Protein AF-A0AAG5CRP3-F1 (afdb_monomer)

Radius of gyration: 21.75 Å; Cα contacts (8 Å, |Δi|>4): 44; chains: 1; bounding box: 60×61×28 Å

Organism: Anopheles atroparvus (NCBI:txid41427)

InterPro domains:
  IPR021859 XRN2-binding (XTBD) domain [PF11952] (15-93)
  IPR021859 XRN2-binding (XTBD) domain [PS51827] (10-94)

Nearest PDB structures (foldseek):
  5fir-assembly2_D  TM=8.826E-01  e=2.692E-04  Caenorhabditis elegans
  5fir-assembly5_J  TM=8.945E-01  e=4.845E-04  Caenorhabditis elegans

Mean predicted aligned error: 14.37 Å

Foldseek 3Di:
DDPDCPDPVLPVLDDPPQDPQLSVQLVVLCVQCVVPDDPVVSSVLSNVLSCCLVVVDDDPPVSVVVSCVSCVVVSVVSVVVVVVVPPPCPDDPVVVVVVVVVVVVVVVVVVVVVVVVVVVVD

Structure (mmCIF, N/CA/C/O backbone):
data_AF-A0AAG5CRP3-F1
#
_entry.id   AF-A0AAG5CRP3-F1
#
loop_
_atom_site.group_PDB
_atom_site.id
_atom_site.type_symbol
_atom_site.label_atom_id
_atom_site.label_alt_id
_atom_site.label_comp_id
_atom_site.label_asym_id
_atom_site.label_entity_id
_atom_site.label_seq_id
_atom_site.pdbx_PDB_ins_code
_atom_site.Cartn_x
_atom_site.Cartn_y
_atom_site.Cartn_z
_atom_site.occupancy
_atom_site.B_iso_or_equiv
_atom_site.auth_seq_id
_atom_site.auth_comp_id
_atom_site.auth_asym_id
_atom_site.auth_atom_id
_atom_site.pdbx_PDB_model_num
ATOM 1 N N . ARG A 1 1 ? -24.426 -11.854 6.342 1.00 31.62 1 ARG A N 1
ATOM 2 C CA . ARG A 1 1 ? -24.046 -13.107 5.647 1.00 31.62 1 ARG A CA 1
ATOM 3 C C . ARG A 1 1 ? -23.503 -12.723 4.271 1.00 31.62 1 ARG A C 1
ATOM 5 O O . ARG A 1 1 ? -24.274 -12.529 3.350 1.00 31.62 1 ARG A O 1
ATOM 12 N N . ASN A 1 2 ? -22.192 -12.493 4.225 1.00 38.72 2 ASN A N 1
ATOM 13 C CA . ASN A 1 2 ? -21.267 -12.664 3.101 1.00 38.72 2 ASN A CA 1
ATOM 14 C C . ASN A 1 2 ? -21.780 -12.259 1.702 1.00 38.72 2 ASN A C 1
ATOM 16 O O . ASN A 1 2 ? -22.015 -13.121 0.863 1.00 38.72 2 ASN A O 1
ATOM 20 N N . ALA A 1 3 ? -21.865 -10.954 1.429 1.00 36.56 3 ALA A N 1
ATOM 21 C CA . ALA A 1 3 ? -21.531 -10.462 0.092 1.00 36.56 3 ALA A CA 1
ATOM 22 C C . ALA A 1 3 ? -19.994 -10.480 0.056 1.00 36.56 3 ALA A C 1
ATOM 24 O O . ALA A 1 3 ? -19.353 -9.695 0.734 1.00 36.56 3 ALA A O 1
ATOM 25 N N . GLY A 1 4 ? -19.328 -11.505 -0.453 1.00 40.12 4 GLY A N 1
ATOM 26 C CA . GLY A 1 4 ? -19.478 -11.996 -1.810 1.00 40.12 4 GLY A CA 1
ATOM 27 C C . GLY A 1 4 ? -18.283 -11.445 -2.575 1.00 40.12 4 GLY A C 1
ATOM 28 O O . GLY A 1 4 ? -18.436 -10.542 -3.385 1.00 40.12 4 GLY A O 1
ATOM 29 N N . TRP A 1 5 ? -17.089 -11.979 -2.281 1.00 46.03 5 TRP A N 1
ATOM 30 C CA . TRP A 1 5 ? -15.802 -11.726 -2.956 1.00 46.03 5 TRP A CA 1
ATOM 31 C C . TRP A 1 5 ? -15.813 -12.209 -4.428 1.00 46.03 5 TRP A C 1
ATOM 33 O O . TRP A 1 5 ? -14.817 -12.698 -4.961 1.00 46.03 5 TRP A O 1
ATOM 43 N N . THR A 1 6 ? -16.968 -12.157 -5.088 1.00 42.88 6 THR A N 1
ATOM 44 C CA . THR A 1 6 ? -17.291 -12.871 -6.322 1.00 42.88 6 THR A CA 1
ATOM 45 C 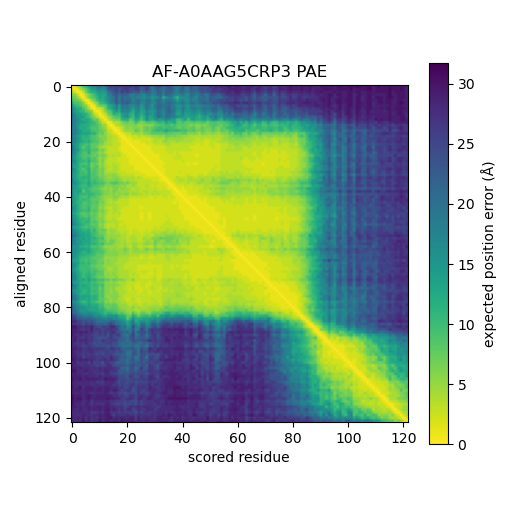C . THR A 1 6 ? -17.594 -11.886 -7.442 1.00 42.88 6 THR A C 1
ATOM 47 O O . THR A 1 6 ? -18.688 -11.855 -7.991 1.00 42.88 6 THR A O 1
ATOM 50 N N . ALA A 1 7 ? -16.596 -11.078 -7.776 1.00 41.53 7 ALA A N 1
ATOM 51 C CA . ALA A 1 7 ? -16.427 -10.472 -9.092 1.00 41.53 7 ALA A CA 1
ATOM 52 C C . ALA A 1 7 ? -14.949 -10.090 -9.198 1.00 41.53 7 ALA A C 1
ATOM 54 O O . ALA A 1 7 ? -14.575 -8.987 -8.827 1.00 41.53 7 ALA A O 1
ATOM 55 N N . ASN A 1 8 ? -14.102 -11.062 -9.559 1.00 50.19 8 ASN A N 1
ATOM 56 C CA . ASN A 1 8 ? -12.643 -10.947 -9.715 1.00 50.19 8 ASN A CA 1
ATOM 57 C C . ASN A 1 8 ? -12.007 -9.710 -9.010 1.00 50.19 8 ASN A C 1
ATOM 59 O O . ASN A 1 8 ? -11.738 -8.699 -9.669 1.00 50.19 8 ASN A O 1
ATOM 63 N N . PRO A 1 9 ? -11.775 -9.772 -7.680 1.00 47.62 9 PRO A N 1
ATOM 64 C CA . PRO A 1 9 ? -11.481 -8.614 -6.818 1.00 47.62 9 PRO A CA 1
ATOM 65 C C . PRO A 1 9 ? -10.219 -7.811 -7.180 1.00 47.62 9 PRO A C 1
ATOM 67 O O . PRO A 1 9 ? -9.936 -6.770 -6.582 1.00 47.62 9 PRO A O 1
ATOM 70 N N . ALA A 1 10 ? -9.415 -8.332 -8.107 1.00 43.88 10 ALA A N 1
ATOM 71 C CA . ALA A 1 10 ? -8.213 -7.699 -8.623 1.00 43.88 10 ALA A CA 1
ATOM 72 C C . ALA A 1 10 ? -8.517 -6.560 -9.615 1.00 43.88 10 ALA A C 1
ATOM 74 O O . ALA A 1 10 ? -7.737 -5.622 -9.694 1.00 43.88 10 ALA A O 1
ATOM 75 N N . HIS A 1 11 ? -9.650 -6.591 -10.328 1.00 45.31 11 HIS A N 1
ATOM 76 C CA . HIS A 1 11 ? -9.959 -5.597 -11.367 1.00 45.31 11 HIS A CA 1
ATOM 77 C C . HIS A 1 11 ? -10.799 -4.416 -10.865 1.00 45.31 11 HIS A C 1
ATOM 79 O O . HIS A 1 11 ? -10.661 -3.319 -11.387 1.00 45.31 11 HIS A O 1
ATOM 85 N N . ALA A 1 12 ? -11.616 -4.593 -9.820 1.00 48.75 12 ALA A N 1
ATOM 86 C CA . ALA A 1 12 ? -12.399 -3.490 -9.242 1.00 48.75 12 ALA A CA 1
ATOM 87 C C . ALA A 1 12 ? -11.539 -2.486 -8.447 1.00 48.75 12 ALA A C 1
ATOM 89 O O . ALA A 1 12 ? -11.978 -1.379 -8.154 1.00 48.75 12 ALA A O 1
ATOM 90 N N . ARG A 1 13 ? -10.315 -2.883 -8.075 1.00 59.22 13 ARG A N 1
ATOM 91 C CA . ARG A 1 13 ? -9.403 -2.098 -7.228 1.00 59.22 13 ARG A CA 1
ATOM 92 C C . ARG A 1 13 ? -8.161 -1.612 -7.957 1.00 59.22 13 ARG A C 1
ATOM 94 O O . ARG A 1 13 ? -7.463 -0.756 -7.421 1.00 59.22 13 ARG A O 1
ATOM 101 N N . PHE A 1 14 ? -7.888 -2.156 -9.137 1.00 62.53 14 PHE A N 1
ATOM 102 C CA . PHE A 1 14 ? -6.848 -1.685 -10.035 1.00 62.53 14 PHE A CA 1
ATOM 103 C C . PHE A 1 14 ? -7.439 -0.579 -10.901 1.00 62.53 14 PHE A C 1
ATOM 105 O O . PHE A 1 14 ? -8.379 -0.817 -11.659 1.00 62.53 14 PHE A O 1
ATOM 112 N N . THR A 1 15 ? -6.917 0.636 -10.774 1.00 70.19 15 THR A N 1
ATOM 113 C CA . THR A 1 15 ? -7.264 1.692 -11.727 1.00 70.19 15 THR A CA 1
ATOM 114 C C . THR A 1 15 ? -6.302 1.618 -12.912 1.00 70.19 15 THR A C 1
ATOM 116 O O . THR A 1 15 ? -5.137 1.284 -12.717 1.00 70.19 15 THR A O 1
ATOM 119 N N . PRO A 1 16 ? -6.725 1.947 -14.144 1.00 69.69 16 PRO A N 1
ATOM 120 C CA . PRO A 1 16 ? -5.825 1.941 -15.304 1.00 69.69 16 PRO A CA 1
ATOM 121 C C . PRO A 1 16 ? -4.660 2.939 -15.175 1.00 69.69 16 PRO A C 1
ATOM 123 O O . PRO A 1 16 ? -3.708 2.876 -15.946 1.00 69.69 16 PRO A O 1
ATOM 126 N N . TYR A 1 17 ? -4.731 3.851 -14.204 1.00 71.00 17 TYR A N 1
ATOM 127 C CA . TYR A 1 17 ? -3.683 4.811 -13.871 1.00 71.00 17 TYR A CA 1
ATOM 128 C C . TYR A 1 17 ? -2.730 4.301 -12.775 1.00 71.00 17 TYR A C 1
ATOM 130 O O . TYR A 1 17 ? -1.733 4.961 -12.475 1.00 71.00 17 TYR A O 1
ATOM 138 N N . ASP A 1 18 ? -3.009 3.142 -12.166 1.00 73.25 18 ASP A N 1
ATOM 139 C CA . ASP A 1 18 ? -2.129 2.543 -11.169 1.00 73.25 18 ASP A CA 1
ATOM 140 C C . ASP A 1 18 ? -0.873 1.992 -11.858 1.00 73.25 18 ASP A C 1
ATOM 142 O O . ASP A 1 18 ? -0.936 1.152 -12.754 1.00 73.25 18 ASP A O 1
ATOM 146 N N . THR A 1 19 ? 0.301 2.427 -11.401 1.00 80.69 19 THR A N 1
ATOM 147 C CA . THR A 1 19 ? 1.558 1.762 -11.775 1.00 80.69 19 THR A CA 1
ATOM 148 C C . THR A 1 19 ? 1.653 0.391 -11.105 1.00 80.69 19 THR A C 1
ATOM 150 O O . THR A 1 19 ? 1.121 0.197 -10.009 1.00 80.69 19 THR A O 1
ATOM 153 N N . ASP A 1 20 ? 2.412 -0.542 -11.688 1.00 79.94 20 ASP A N 1
ATOM 154 C CA . ASP A 1 20 ? 2.629 -1.876 -11.099 1.00 79.94 20 ASP A CA 1
ATOM 155 C C . ASP A 1 20 ? 3.110 -1.804 -9.641 1.00 79.94 20 ASP A C 1
ATOM 157 O O . ASP A 1 20 ? 2.705 -2.596 -8.793 1.00 79.94 20 ASP A O 1
ATOM 161 N N . SER A 1 21 ? 3.968 -0.832 -9.320 1.00 78.50 21 SER A N 1
ATOM 162 C CA . SER A 1 21 ? 4.464 -0.606 -7.957 1.00 78.50 21 SER A CA 1
ATOM 163 C C . SER A 1 21 ? 3.341 -0.209 -6.993 1.00 78.50 21 SER A C 1
ATOM 165 O O . SER A 1 21 ? 3.277 -0.726 -5.878 1.00 78.50 21 SER A O 1
ATOM 167 N N . LEU A 1 22 ? 2.445 0.681 -7.431 1.00 82.69 22 LEU A N 1
ATOM 168 C CA . LEU A 1 22 ? 1.297 1.142 -6.651 1.00 82.69 22 LEU A CA 1
ATOM 169 C C . LEU A 1 22 ? 0.296 0.000 -6.434 1.00 82.69 22 LEU A C 1
ATOM 171 O O . LEU A 1 22 ? -0.163 -0.226 -5.315 1.00 82.69 22 LEU A O 1
ATOM 175 N N . TRP A 1 23 ? 0.016 -0.768 -7.488 1.00 83.94 23 TRP A N 1
ATOM 176 C CA . TRP A 1 23 ? -0.874 -1.920 -7.421 1.00 83.94 23 TRP A CA 1
ATOM 177 C C . TRP A 1 23 ? -0.347 -3.017 -6.490 1.00 83.94 23 TRP A C 1
ATOM 179 O O . TRP A 1 23 ? -1.095 -3.534 -5.660 1.00 83.94 23 TRP A O 1
ATOM 189 N N . ASN A 1 24 ? 0.948 -3.335 -6.566 1.00 84.81 24 ASN A N 1
ATOM 190 C CA . ASN A 1 24 ? 1.564 -4.333 -5.692 1.00 84.81 24 ASN A CA 1
ATOM 191 C C . ASN A 1 24 ? 1.481 -3.931 -4.212 1.00 84.81 24 ASN A C 1
ATOM 193 O O . ASN A 1 24 ? 1.148 -4.770 -3.378 1.00 84.81 24 ASN A O 1
ATOM 197 N N . LEU A 1 25 ? 1.704 -2.653 -3.886 1.00 86.81 25 LEU A N 1
ATOM 198 C CA . LEU A 1 25 ? 1.543 -2.138 -2.521 1.00 86.81 25 LEU A CA 1
ATOM 199 C C . LEU A 1 25 ? 0.101 -2.270 -2.023 1.00 86.81 25 LEU A C 1
ATOM 201 O O . LEU A 1 25 ? -0.117 -2.777 -0.922 1.00 86.81 25 LEU A O 1
ATOM 205 N N . LYS A 1 26 ? -0.880 -1.875 -2.845 1.00 88.06 26 LYS A N 1
ATOM 206 C CA . LYS A 1 26 ? -2.308 -2.033 -2.524 1.00 88.06 26 LYS A CA 1
ATOM 207 C C . LYS A 1 26 ? -2.641 -3.498 -2.269 1.00 88.06 26 LYS A C 1
ATOM 209 O O . LYS A 1 26 ? -3.269 -3.822 -1.265 1.00 88.06 26 LYS A O 1
ATOM 214 N N . LYS A 1 27 ? -2.191 -4.392 -3.152 1.00 86.25 27 LYS A N 1
ATOM 215 C CA . LYS A 1 27 ? -2.436 -5.831 -3.045 1.00 86.25 27 LYS A CA 1
ATOM 216 C C . LYS A 1 27 ? -1.853 -6.411 -1.758 1.00 86.25 27 LYS A C 1
ATOM 218 O O . LYS A 1 27 ? -2.577 -7.086 -1.036 1.00 86.25 27 LYS A O 1
ATOM 223 N N . TRP A 1 28 ? -0.594 -6.111 -1.443 1.00 87.94 28 TRP A N 1
ATOM 224 C CA . TRP A 1 28 ? 0.049 -6.588 -0.216 1.00 87.94 28 TRP A CA 1
ATOM 225 C C . TRP A 1 28 ? -0.648 -6.073 1.043 1.00 87.94 28 TRP A C 1
ATOM 227 O O . TRP A 1 28 ? -0.834 -6.834 1.988 1.00 87.94 28 TRP A O 1
ATOM 237 N N . PHE A 1 29 ? -1.081 -4.809 1.045 1.00 88.62 29 PHE A N 1
ATOM 238 C CA . PHE A 1 29 ? -1.807 -4.227 2.175 1.00 88.62 29 PHE A CA 1
ATOM 239 C C . PHE A 1 29 ? -3.167 -4.893 2.383 1.00 88.62 29 PHE A C 1
ATOM 241 O O . PHE A 1 29 ? -3.524 -5.248 3.505 1.00 88.62 29 PHE A O 1
ATOM 248 N N . MET A 1 30 ? -3.903 -5.126 1.296 1.00 86.94 30 MET A N 1
ATOM 249 C CA . MET A 1 30 ? -5.182 -5.826 1.358 1.00 86.94 30 MET A CA 1
ATOM 250 C C . MET A 1 30 ? -5.017 -7.282 1.795 1.00 86.94 30 MET A C 1
ATOM 252 O O . MET A 1 30 ? -5.771 -7.742 2.641 1.00 86.94 30 MET A O 1
ATOM 256 N N . GLU A 1 31 ? -4.032 -8.012 1.266 1.00 87.19 31 GLU A N 1
ATOM 257 C CA . GLU A 1 31 ? -3.790 -9.412 1.640 1.00 87.19 31 GLU A CA 1
ATOM 258 C C . GLU A 1 31 ? -3.392 -9.572 3.111 1.00 87.19 31 GLU A C 1
ATOM 260 O O . GLU A 1 31 ? -3.776 -10.567 3.725 1.00 87.19 31 GLU A O 1
ATOM 265 N N . LEU A 1 32 ? -2.667 -8.600 3.676 1.00 88.44 32 LEU A N 1
ATOM 266 C CA . LEU A 1 32 ? -2.247 -8.610 5.077 1.00 88.44 32 LEU A CA 1
ATOM 267 C C . LEU A 1 32 ? -3.416 -8.395 6.049 1.00 88.44 32 LEU A C 1
ATOM 269 O O . LEU A 1 32 ? -3.438 -9.001 7.116 1.00 88.44 32 LEU A O 1
ATOM 273 N N . HIS A 1 33 ? -4.375 -7.540 5.686 1.00 87.31 33 HIS A N 1
ATOM 274 C CA . HIS A 1 33 ? -5.431 -7.075 6.596 1.00 87.31 33 HIS A CA 1
ATOM 275 C C . HIS A 1 33 ? -6.839 -7.568 6.242 1.00 87.31 33 HIS A C 1
ATOM 277 O O . HIS A 1 33 ? -7.793 -7.218 6.935 1.00 87.31 33 HIS A O 1
ATOM 283 N N . LYS A 1 34 ? -6.985 -8.405 5.206 1.00 83.69 34 LYS A N 1
ATOM 284 C CA . LYS A 1 34 ? -8.277 -8.940 4.725 1.00 83.69 34 LYS A CA 1
ATOM 285 C C . LYS A 1 34 ? -9.119 -9.639 5.798 1.00 83.69 34 LYS A C 1
ATOM 287 O O . LYS A 1 34 ? -10.339 -9.662 5.678 1.00 83.69 34 LYS A O 1
ATOM 292 N N . ASP A 1 35 ? -8.471 -10.228 6.803 1.00 85.88 35 ASP A N 1
ATOM 293 C CA . ASP A 1 35 ? -9.136 -11.006 7.852 1.00 85.88 35 ASP A CA 1
ATOM 294 C C . ASP A 1 35 ? -9.465 -10.140 9.086 1.00 85.88 35 ASP A C 1
ATOM 296 O O . ASP A 1 35 ? -10.248 -10.554 9.939 1.00 85.88 35 ASP A O 1
ATOM 300 N N . THR A 1 36 ? -8.899 -8.928 9.167 1.00 86.56 36 THR A N 1
ATOM 301 C CA . THR A 1 36 ? -8.989 -8.033 10.335 1.00 86.56 36 THR A CA 1
ATOM 302 C C . THR A 1 36 ? -9.853 -6.801 10.064 1.00 86.56 36 THR A C 1
ATOM 304 O O . THR A 1 36 ? -10.55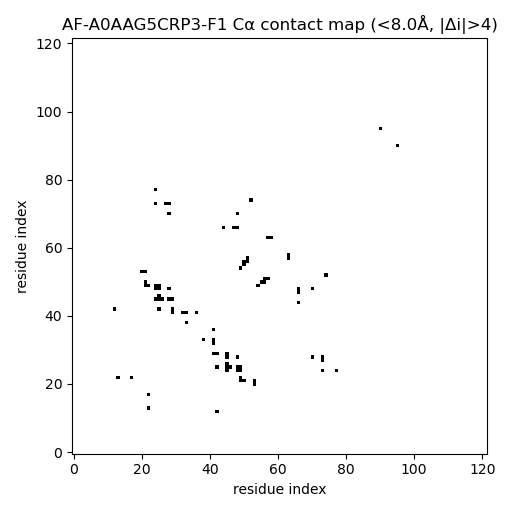9 -6.342 10.958 1.00 86.56 36 THR A O 1
ATOM 307 N N . ILE A 1 37 ? -9.796 -6.251 8.847 1.00 85.69 37 ILE A N 1
ATOM 308 C CA . ILE A 1 37 ? -10.448 -4.988 8.475 1.00 85.69 37 ILE A CA 1
ATOM 309 C C . ILE A 1 37 ? -11.516 -5.267 7.408 1.00 85.69 37 ILE A C 1
ATOM 311 O O . ILE A 1 37 ? -11.232 -5.966 6.430 1.00 85.69 37 ILE A O 1
ATOM 315 N N . PRO A 1 38 ? -12.739 -4.719 7.544 1.00 86.81 38 PRO A N 1
ATOM 316 C CA . PRO A 1 38 ? -13.770 -4.865 6.525 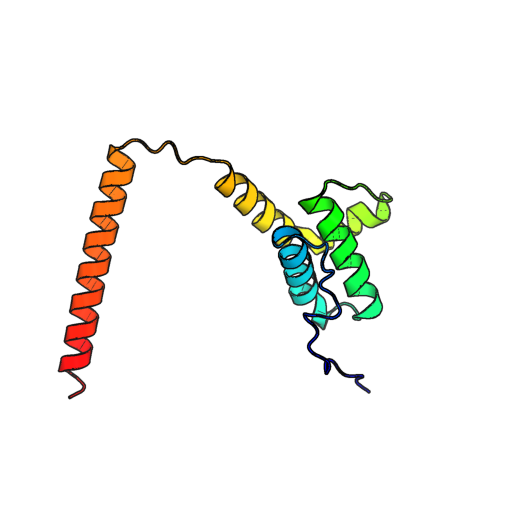1.00 86.81 38 PRO A CA 1
ATOM 317 C C . PRO 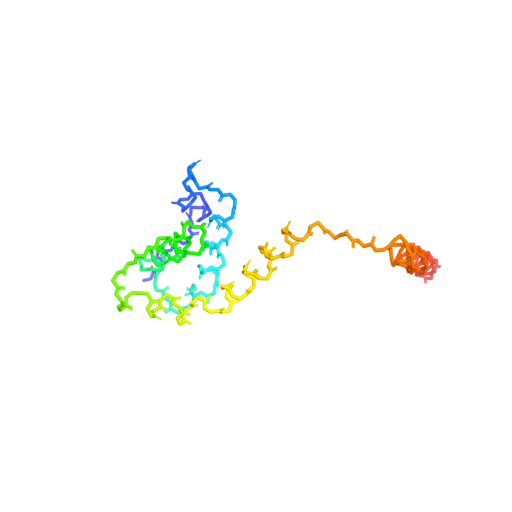A 1 38 ? -13.345 -4.211 5.206 1.00 86.81 38 PRO A C 1
ATOM 319 O O . PRO A 1 38 ? -12.707 -3.161 5.173 1.00 86.81 38 PRO A O 1
ATOM 322 N N . GLU A 1 39 ? -13.759 -4.808 4.089 1.00 78.94 39 GLU A N 1
ATOM 323 C CA . GLU A 1 39 ? -13.337 -4.387 2.747 1.00 78.94 39 GLU A CA 1
ATOM 324 C C . GLU A 1 39 ? -13.610 -2.903 2.452 1.00 78.94 39 GLU A C 1
ATOM 326 O O . GLU A 1 39 ? -12.770 -2.234 1.849 1.00 78.94 39 GLU A O 1
ATOM 331 N N . ALA A 1 40 ? -14.745 -2.376 2.921 1.00 81.44 40 ALA A N 1
ATOM 332 C CA . ALA A 1 40 ? -15.145 -0.986 2.703 1.00 81.44 40 ALA A CA 1
ATOM 333 C C . ALA A 1 40 ? -14.122 0.033 3.241 1.00 81.44 40 ALA A C 1
ATOM 335 O O . ALA A 1 40 ? -13.937 1.089 2.642 1.00 81.44 40 ALA A O 1
ATOM 336 N N . GLU A 1 41 ? -13.431 -0.300 4.332 1.00 85.56 41 GLU A N 1
ATOM 337 C CA . GLU A 1 41 ? -12.407 0.549 4.953 1.00 85.56 41 GLU A CA 1
ATOM 338 C C . GLU A 1 41 ? -10.997 0.165 4.492 1.00 85.56 41 GLU A C 1
ATOM 340 O O . GLU A 1 41 ? -10.116 1.012 4.339 1.00 85.56 41 GLU A O 1
ATOM 345 N N . LEU A 1 42 ? -10.785 -1.117 4.197 1.00 87.38 42 LEU A N 1
ATOM 346 C CA . LEU A 1 42 ? -9.491 -1.640 3.783 1.00 87.38 42 LEU A CA 1
ATOM 347 C C . LEU A 1 42 ? -9.033 -1.084 2.427 1.00 87.38 42 LEU A C 1
ATOM 349 O O . LEU A 1 42 ? -7.856 -0.775 2.248 1.00 87.38 42 LEU A O 1
ATOM 353 N N . VAL A 1 43 ? -9.948 -0.946 1.465 1.00 85.00 43 VAL A N 1
ATOM 354 C CA . VAL A 1 43 ? -9.633 -0.436 0.121 1.00 85.00 43 VAL A CA 1
ATOM 355 C C . VAL A 1 43 ? -9.104 1.009 0.136 1.00 85.00 43 VAL A C 1
ATOM 357 O O . VAL A 1 43 ? -8.032 1.238 -0.435 1.00 85.00 43 VAL A O 1
ATOM 360 N N . PRO A 1 44 ? -9.772 1.991 0.777 1.00 88.38 44 PRO A N 1
ATOM 361 C CA . PRO A 1 44 ? -9.250 3.355 0.851 1.00 88.38 44 PRO A CA 1
ATOM 362 C C . PRO A 1 44 ? -7.958 3.453 1.674 1.00 88.38 44 PRO A C 1
ATOM 364 O O . PRO A 1 44 ? -7.067 4.212 1.294 1.00 88.38 44 PRO A O 1
ATOM 367 N N . LEU A 1 45 ? -7.796 2.648 2.732 1.00 90.38 45 LEU A N 1
ATOM 368 C CA . LEU A 1 45 ? -6.538 2.580 3.489 1.00 90.38 45 LEU A CA 1
ATOM 369 C C . LEU A 1 45 ? -5.380 2.054 2.635 1.00 90.38 45 LEU A C 1
ATOM 371 O O . LEU A 1 45 ? -4.296 2.636 2.642 1.00 90.38 45 LEU A O 1
ATOM 375 N N . ALA A 1 46 ? -5.614 1.003 1.847 1.00 90.12 46 ALA A N 1
ATOM 376 C CA . ALA A 1 46 ? -4.617 0.463 0.929 1.00 90.12 46 ALA A CA 1
ATOM 377 C C . ALA A 1 46 ? -4.203 1.496 -0.131 1.00 90.12 46 ALA A C 1
ATOM 379 O O . ALA A 1 46 ? -3.020 1.612 -0.453 1.00 90.12 46 ALA A O 1
ATOM 380 N N . GLN A 1 47 ? -5.160 2.271 -0.655 1.00 88.56 47 GLN A N 1
ATOM 381 C CA . GLN A 1 47 ? -4.868 3.357 -1.591 1.00 88.56 47 GLN A CA 1
ATOM 382 C C . GLN A 1 47 ? -4.034 4.460 -0.933 1.00 88.56 47 GLN A C 1
ATOM 384 O O . GLN A 1 47 ? -3.031 4.885 -1.506 1.00 88.56 47 GLN A O 1
ATOM 389 N N . ALA A 1 48 ? -4.423 4.908 0.263 1.00 90.56 48 ALA A N 1
ATOM 390 C CA . ALA A 1 48 ? -3.693 5.933 0.999 1.00 90.56 48 ALA A CA 1
ATOM 391 C C . ALA A 1 48 ? -2.260 5.475 1.308 1.00 90.56 48 ALA A C 1
ATOM 393 O O . ALA A 1 48 ? -1.313 6.203 1.020 1.00 90.56 48 ALA A O 1
ATOM 394 N N . PHE A 1 49 ? -2.082 4.237 1.782 1.00 91.62 49 PHE A N 1
ATOM 395 C CA . PHE A 1 49 ? -0.767 3.636 2.011 1.00 91.62 49 PHE A CA 1
ATOM 396 C C . PHE A 1 49 ? 0.104 3.643 0.749 1.00 91.62 49 PHE A C 1
ATOM 398 O O . PHE A 1 49 ? 1.263 4.058 0.778 1.00 91.62 49 PHE A O 1
ATOM 405 N N . ALA A 1 50 ? -0.462 3.210 -0.378 1.00 89.31 50 ALA A N 1
ATOM 406 C CA . ALA A 1 50 ? 0.261 3.150 -1.637 1.00 89.31 50 ALA A CA 1
ATOM 407 C C . ALA A 1 50 ? 0.647 4.549 -2.144 1.00 89.31 50 ALA A C 1
ATOM 409 O O . ALA A 1 50 ? 1.764 4.732 -2.625 1.00 89.31 50 ALA A O 1
ATOM 410 N N . ASN A 1 51 ? -0.219 5.552 -1.976 1.00 89.12 51 ASN A N 1
ATOM 411 C CA . ASN A 1 51 ? 0.096 6.942 -2.308 1.00 89.12 51 ASN A CA 1
ATOM 412 C C . ASN A 1 51 ? 1.239 7.489 -1.436 1.00 89.12 51 ASN A C 1
ATOM 414 O O . ASN A 1 51 ? 2.143 8.146 -1.952 1.00 89.12 51 ASN A O 1
ATOM 418 N N . VAL A 1 52 ? 1.252 7.177 -0.136 1.00 90.31 52 VAL A N 1
ATOM 419 C CA . VAL A 1 52 ? 2.342 7.572 0.772 1.00 90.31 52 VAL A CA 1
ATOM 420 C C . VAL A 1 52 ? 3.670 6.931 0.350 1.00 90.31 52 VAL A C 1
ATOM 422 O O . VAL A 1 52 ? 4.648 7.637 0.123 1.00 90.31 52 VAL A O 1
ATOM 425 N N . GLU A 1 53 ? 3.731 5.606 0.192 1.00 88.88 53 GLU A N 1
ATOM 426 C CA . GLU A 1 53 ? 5.006 4.907 -0.052 1.00 88.88 53 GLU A CA 1
ATOM 427 C C . GLU A 1 53 ? 5.501 5.009 -1.507 1.00 88.88 53 GLU A C 1
ATOM 429 O O . GLU A 1 53 ? 6.711 5.076 -1.759 1.00 88.88 53 GLU A O 1
ATOM 434 N N . ALA A 1 54 ? 4.595 5.006 -2.491 1.00 83.31 54 ALA A N 1
ATOM 435 C CA . ALA A 1 54 ? 4.970 5.069 -3.903 1.00 83.31 54 ALA A CA 1
ATOM 436 C C . ALA A 1 54 ? 5.135 6.506 -4.409 1.00 83.31 54 ALA A C 1
ATOM 438 O O . ALA A 1 54 ? 6.092 6.766 -5.140 1.00 83.31 54 ALA A O 1
ATOM 439 N N . GLN A 1 55 ? 4.227 7.416 -4.034 1.00 80.88 55 GLN A N 1
ATOM 440 C CA . GLN A 1 55 ? 4.190 8.794 -4.546 1.00 80.88 55 GLN A CA 1
ATOM 441 C C . GLN A 1 55 ? 4.711 9.835 -3.544 1.00 80.88 55 GLN A C 1
ATOM 443 O O . GLN A 1 55 ? 5.016 10.952 -3.950 1.00 80.88 55 GLN A O 1
ATOM 448 N N . GLY A 1 56 ? 4.866 9.487 -2.262 1.00 84.19 56 GLY A N 1
ATOM 449 C CA . GLY A 1 56 ? 5.337 10.423 -1.237 1.00 84.19 56 GLY A CA 1
ATOM 450 C C . GLY A 1 56 ? 4.269 11.407 -0.760 1.00 84.19 56 GLY A C 1
ATOM 451 O O . GLY A 1 56 ? 4.612 12.480 -0.271 1.00 84.19 56 GLY A O 1
ATOM 452 N N . CYS A 1 57 ? 2.982 11.081 -0.924 1.00 88.38 57 CYS A N 1
ATOM 453 C CA . CYS A 1 57 ? 1.898 11.918 -0.414 1.00 88.38 57 CYS A CA 1
ATOM 454 C C . CYS A 1 57 ? 1.895 11.952 1.122 1.00 88.38 57 CYS A C 1
ATOM 456 O O . CYS A 1 57 ? 2.253 10.975 1.777 1.00 88.38 57 CYS A O 1
ATOM 458 N N . CYS A 1 58 ? 1.418 13.060 1.687 1.00 88.94 58 CYS A N 1
ATOM 459 C CA . CYS A 1 58 ? 1.203 13.214 3.123 1.00 88.94 58 CYS A CA 1
ATOM 460 C C . CYS A 1 58 ? -0.283 13.448 3.395 1.00 88.94 58 CYS A C 1
ATOM 462 O O . CYS A 1 58 ? -0.944 14.189 2.667 1.00 88.94 58 CYS A O 1
ATOM 464 N N . TYR A 1 59 ? -0.787 12.844 4.464 1.00 91.12 59 TYR A N 1
ATOM 465 C CA . TYR A 1 59 ? -2.158 13.007 4.942 1.00 91.12 59 TYR A CA 1
ATOM 466 C C . TYR A 1 59 ? -2.158 13.555 6.376 1.00 91.12 59 TYR A C 1
ATOM 468 O O . TYR A 1 59 ? -1.102 13.872 6.926 1.00 91.12 59 TYR A O 1
ATOM 476 N N . GLY A 1 60 ? -3.342 13.680 6.986 1.00 93.00 60 GLY A N 1
ATOM 477 C CA . GLY A 1 60 ? -3.471 14.062 8.393 1.00 93.00 60 GLY A CA 1
ATOM 478 C C . GLY A 1 60 ? -2.649 13.150 9.308 1.00 93.00 60 GLY A C 1
ATOM 479 O O . GLY A 1 60 ? -2.505 11.958 9.040 1.00 93.00 60 GLY A O 1
ATOM 480 N N . GLN A 1 61 ? -2.103 13.719 10.381 1.00 91.75 61 GLN A N 1
ATOM 481 C CA . GLN A 1 61 ? -1.104 13.056 11.223 1.00 91.75 61 GLN A CA 1
ATOM 482 C C . GLN A 1 61 ? -1.607 11.734 11.823 1.00 91.75 61 GLN A C 1
ATOM 484 O O . GLN A 1 61 ? -0.910 10.728 11.753 1.00 91.75 61 GLN A O 1
ATOM 489 N N . GLU A 1 62 ? -2.859 11.709 12.280 1.00 92.56 62 GLU A N 1
ATOM 490 C CA . GLU A 1 62 ? -3.528 10.503 12.782 1.00 92.56 62 GLU A CA 1
ATOM 491 C C . GLU A 1 62 ? -3.561 9.371 11.742 1.00 92.56 62 GLU A C 1
ATOM 493 O O . GLU A 1 62 ? -3.235 8.221 12.042 1.00 92.56 62 GLU A O 1
ATOM 498 N N . LEU A 1 63 ? -3.879 9.703 10.486 1.00 91.06 63 LEU A N 1
ATOM 499 C CA . LEU A 1 63 ? -3.905 8.726 9.400 1.00 91.06 63 LEU A CA 1
ATOM 500 C C . LEU A 1 63 ? -2.491 8.253 9.047 1.00 91.06 63 LEU A C 1
ATOM 502 O O . LEU A 1 63 ? -2.289 7.072 8.782 1.00 91.06 63 LEU A O 1
ATOM 506 N N . MET A 1 64 ? -1.503 9.147 9.064 1.00 92.12 64 MET A N 1
ATOM 507 C CA . MET A 1 64 ? -0.109 8.784 8.800 1.00 92.12 64 MET A CA 1
ATOM 508 C C . MET A 1 64 ? 0.428 7.797 9.841 1.00 92.12 64 MET A C 1
ATOM 510 O O . MET A 1 64 ? 1.075 6.816 9.469 1.00 92.12 64 MET A O 1
ATOM 514 N N . ASP A 1 65 ? 0.128 8.011 11.122 1.00 93.81 65 ASP A N 1
ATOM 515 C CA . ASP A 1 65 ? 0.542 7.116 12.205 1.00 93.81 65 ASP A CA 1
ATOM 516 C C . ASP A 1 65 ? -0.140 5.746 12.096 1.00 93.81 65 ASP A C 1
ATOM 518 O O . ASP A 1 65 ? 0.521 4.708 12.221 1.00 93.81 65 ASP A O 1
ATOM 522 N N . LEU A 1 66 ? -1.434 5.729 11.761 1.00 92.38 66 LEU A N 1
ATOM 523 C CA . LEU A 1 66 ? -2.183 4.500 11.504 1.00 92.38 66 LEU A CA 1
ATOM 524 C C . LEU A 1 66 ? -1.594 3.710 10.326 1.00 92.38 66 LEU A C 1
ATOM 526 O O . LEU A 1 66 ? -1.324 2.513 10.445 1.00 92.38 66 LEU A O 1
ATOM 530 N N . LEU A 1 67 ? -1.354 4.376 9.194 1.00 92.69 67 LEU A N 1
ATOM 531 C CA . LEU A 1 67 ? -0.780 3.757 7.997 1.00 92.69 67 LEU A CA 1
ATOM 532 C C . LEU A 1 67 ? 0.630 3.228 8.254 1.00 92.69 67 LEU A C 1
ATOM 534 O O . LEU A 1 67 ? 0.976 2.151 7.770 1.00 92.69 67 LEU A O 1
ATOM 538 N N . LYS A 1 68 ? 1.433 3.947 9.043 1.00 91.31 68 LYS A N 1
ATOM 539 C CA . LYS A 1 68 ? 2.765 3.499 9.450 1.00 91.31 68 LYS A CA 1
ATOM 540 C C . LYS A 1 68 ? 2.682 2.237 10.302 1.00 91.31 68 LYS A C 1
ATOM 542 O O . LYS A 1 68 ? 3.402 1.284 10.033 1.00 91.31 68 LYS A O 1
ATOM 547 N N . HIS A 1 69 ? 1.777 2.195 11.278 1.00 92.50 69 HIS A N 1
ATOM 548 C CA . HIS A 1 69 ? 1.609 1.028 12.141 1.00 92.50 69 HIS A CA 1
ATOM 549 C C . HIS A 1 69 ? 1.128 -0.208 11.364 1.00 92.50 69 HIS A C 1
ATOM 551 O O . HIS A 1 69 ? 1.727 -1.278 11.463 1.00 92.50 69 HIS A O 1
ATOM 557 N N . LEU A 1 70 ? 0.087 -0.055 10.540 1.00 90.88 70 LEU A N 1
ATOM 558 C CA . LEU A 1 70 ? -0.492 -1.149 9.751 1.00 90.88 70 LEU A CA 1
ATOM 559 C C . LEU A 1 70 ? 0.411 -1.591 8.590 1.00 90.88 70 LEU A C 1
ATOM 561 O O . LEU A 1 70 ? 0.376 -2.752 8.175 1.00 90.88 70 LEU A O 1
ATOM 565 N N . GLY A 1 71 ? 1.188 -0.661 8.040 1.00 89.00 71 GLY A N 1
ATOM 566 C CA . GLY A 1 71 ? 1.989 -0.846 6.837 1.00 89.00 71 GLY A CA 1
ATOM 567 C C . GLY A 1 71 ? 3.459 -1.182 7.077 1.00 89.00 71 GLY A C 1
ATOM 568 O O . GLY A 1 71 ? 4.124 -1.576 6.124 1.00 89.00 71 GLY A O 1
ATOM 569 N N . GLU A 1 72 ? 3.981 -1.086 8.305 1.00 91.44 72 GLU A N 1
ATOM 570 C CA . GLU A 1 72 ? 5.403 -1.298 8.636 1.00 91.44 72 GLU A CA 1
ATOM 571 C C . GLU A 1 72 ? 6.043 -2.556 8.007 1.00 91.44 72 GLU A C 1
ATOM 573 O O . GLU A 1 72 ? 7.101 -2.432 7.376 1.00 91.44 72 GLU A O 1
ATOM 578 N N . PRO A 1 73 ? 5.451 -3.771 8.094 1.00 88.69 73 PRO A N 1
ATOM 579 C CA . PRO A 1 73 ? 6.064 -4.953 7.484 1.00 88.69 73 PRO A CA 1
ATOM 580 C C . PRO A 1 73 ? 6.172 -4.835 5.958 1.00 88.69 73 PRO A C 1
ATOM 582 O O . PRO A 1 73 ? 7.160 -5.285 5.375 1.00 88.69 73 PRO A O 1
ATOM 585 N N . ILE A 1 74 ? 5.192 -4.193 5.318 1.00 89.31 74 ILE A N 1
ATOM 586 C CA . ILE A 1 74 ? 5.135 -4.005 3.867 1.00 89.31 74 ILE A CA 1
ATOM 587 C C . ILE A 1 74 ? 6.092 -2.888 3.442 1.00 89.31 74 ILE A C 1
ATOM 589 O O . ILE A 1 74 ? 6.879 -3.075 2.514 1.00 89.31 74 ILE A O 1
ATOM 593 N N . ALA A 1 75 ? 6.080 -1.758 4.150 1.00 87.25 75 ALA A N 1
ATOM 594 C CA . ALA A 1 75 ? 6.943 -0.608 3.902 1.00 87.25 75 ALA A CA 1
ATOM 595 C C . ALA A 1 75 ? 8.422 -1.000 4.002 1.00 87.25 75 ALA A C 1
ATOM 597 O O . ALA A 1 75 ? 9.218 -0.651 3.131 1.00 87.25 75 ALA A O 1
ATOM 598 N N . ARG A 1 76 ? 8.796 -1.813 4.999 1.00 87.44 76 ARG A N 1
ATOM 599 C CA . ARG A 1 76 ? 10.164 -2.330 5.134 1.00 87.44 76 ARG A CA 1
ATOM 600 C C . ARG A 1 76 ? 10.595 -3.150 3.918 1.00 87.44 76 ARG A C 1
ATOM 602 O O . ARG A 1 76 ? 11.678 -2.925 3.377 1.00 87.44 76 ARG A O 1
ATOM 609 N N . VAL A 1 77 ? 9.756 -4.084 3.465 1.00 86.19 77 VAL A N 1
ATOM 610 C CA . VAL A 1 77 ? 10.045 -4.907 2.276 1.00 86.19 77 VAL A CA 1
ATOM 611 C C . VAL A 1 77 ? 10.127 -4.034 1.023 1.00 86.19 77 VAL A C 1
ATOM 613 O O . VAL A 1 77 ? 11.081 -4.150 0.255 1.00 86.19 77 VAL A O 1
ATOM 616 N N . TYR A 1 78 ? 9.183 -3.113 0.841 1.00 85.44 78 TYR A N 1
ATOM 617 C CA . TYR A 1 78 ? 9.134 -2.225 -0.315 1.00 85.44 78 TYR A CA 1
ATOM 618 C C . TYR A 1 78 ? 10.347 -1.288 -0.395 1.00 85.44 78 TYR A C 1
ATOM 620 O O . TYR A 1 78 ? 10.966 -1.170 -1.453 1.00 85.44 78 TYR A O 1
ATOM 628 N N . ARG A 1 79 ? 10.759 -0.681 0.724 1.00 84.69 79 ARG A N 1
ATOM 629 C CA . ARG A 1 79 ? 11.953 0.178 0.796 1.00 84.69 79 ARG A CA 1
ATOM 630 C C . ARG A 1 79 ? 13.232 -0.600 0.491 1.00 84.69 79 ARG A C 1
ATOM 632 O O . ARG A 1 79 ? 14.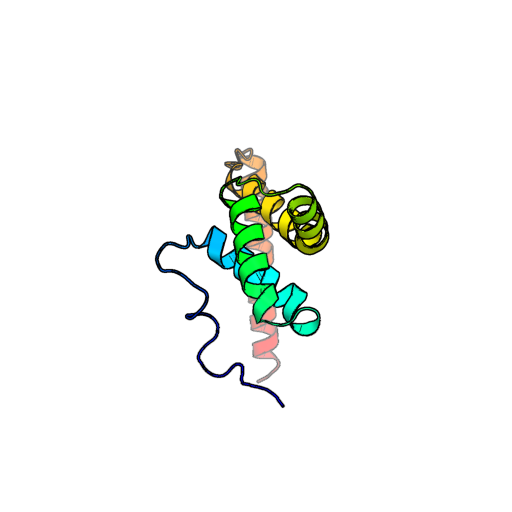069 -0.102 -0.260 1.00 84.69 79 ARG A O 1
ATOM 639 N N . ASN A 1 80 ? 13.348 -1.840 0.972 1.00 82.44 80 ASN A N 1
ATOM 640 C CA . ASN A 1 80 ? 14.466 -2.725 0.630 1.00 82.44 80 ASN A CA 1
ATOM 641 C C . ASN A 1 80 ? 14.496 -3.062 -0.869 1.00 82.44 80 ASN A C 1
ATOM 643 O O . ASN A 1 80 ? 15.555 -3.004 -1.494 1.00 82.44 80 ASN A O 1
ATOM 647 N N . LEU A 1 81 ? 13.340 -3.365 -1.469 1.00 79.75 81 LEU A N 1
ATOM 648 C CA . LEU A 1 81 ? 13.228 -3.622 -2.908 1.00 79.75 81 LEU A CA 1
ATOM 649 C C . LEU A 1 81 ? 13.575 -2.380 -3.739 1.00 79.75 81 LEU A C 1
ATOM 651 O O . LEU A 1 81 ? 14.301 -2.492 -4.726 1.00 79.75 81 LEU A O 1
ATOM 655 N N . LYS A 1 82 ? 13.104 -1.197 -3.326 1.00 75.81 82 LYS A N 1
ATOM 656 C CA . LYS A 1 82 ? 13.401 0.090 -3.973 1.00 75.81 82 LYS A CA 1
ATOM 657 C C . LYS A 1 82 ? 14.892 0.427 -3.894 1.00 75.81 82 LYS A C 1
ATOM 659 O O . LYS A 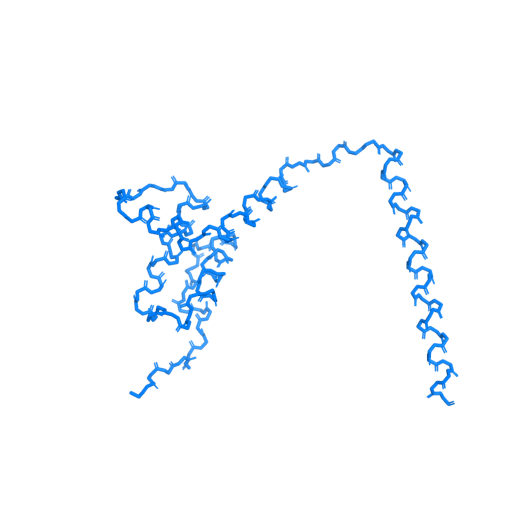1 82 ? 15.474 0.812 -4.904 1.00 75.81 82 LYS A O 1
ATOM 664 N N . HIS A 1 83 ? 15.518 0.212 -2.737 1.00 69.12 83 HIS A N 1
ATOM 665 C CA . HIS A 1 83 ? 16.957 0.397 -2.550 1.00 69.12 83 HIS A CA 1
ATOM 666 C C . HIS A 1 83 ? 17.770 -0.564 -3.433 1.00 69.12 83 HIS A C 1
ATOM 668 O O . HIS A 1 83 ? 18.707 -0.142 -4.102 1.00 69.12 83 HIS A O 1
ATOM 674 N N . ASN A 1 84 ? 17.372 -1.838 -3.513 1.00 61.88 84 ASN A N 1
ATOM 675 C CA . ASN A 1 84 ? 18.065 -2.833 -4.335 1.00 61.88 84 ASN A CA 1
ATOM 676 C C . ASN A 1 84 ? 17.901 -2.580 -5.848 1.00 61.88 84 ASN A C 1
ATOM 678 O O . ASN A 1 84 ? 18.821 -2.834 -6.621 1.00 61.88 84 ASN A O 1
ATOM 682 N N . LYS A 1 85 ? 16.752 -2.033 -6.281 1.00 61.06 85 LYS A N 1
ATOM 683 C CA . LYS A 1 85 ? 16.520 -1.595 -7.672 1.00 61.06 85 LYS A CA 1
ATOM 684 C C . LYS A 1 85 ? 17.446 -0.450 -8.100 1.00 61.06 85 LYS A C 1
ATOM 686 O O . LYS A 1 85 ? 17.774 -0.366 -9.279 1.00 61.06 85 LYS A O 1
ATOM 691 N N . TYR A 1 86 ? 17.837 0.424 -7.168 1.00 51.09 86 TYR A N 1
ATOM 692 C CA . TYR A 1 86 ? 18.653 1.612 -7.448 1.00 51.09 86 TYR A CA 1
ATOM 693 C C . TYR A 1 86 ? 20.142 1.436 -7.142 1.00 51.09 86 TYR A C 1
ATOM 695 O O . TYR A 1 86 ? 20.930 2.350 -7.366 1.00 51.09 86 TYR A O 1
ATOM 703 N N . THR A 1 87 ? 20.560 0.259 -6.679 1.00 45.75 87 THR A N 1
ATOM 704 C CA . THR A 1 87 ? 21.965 -0.122 -6.757 1.00 45.75 87 THR A CA 1
ATOM 705 C C . THR A 1 87 ? 22.187 -0.779 -8.114 1.00 45.75 87 THR A C 1
ATOM 707 O O . THR A 1 87 ? 21.926 -1.982 -8.233 1.00 45.75 87 THR A O 1
ATOM 710 N N . PRO A 1 88 ? 22.692 -0.072 -9.152 1.00 51.91 88 PRO A N 1
ATOM 711 C CA . PRO A 1 88 ? 23.448 -0.786 -10.164 1.00 51.91 88 PRO A CA 1
ATOM 712 C C . PRO A 1 88 ? 24.500 -1.521 -9.352 1.00 51.91 88 PRO A C 1
ATOM 714 O O . PRO A 1 88 ? 25.289 -0.897 -8.640 1.00 51.91 88 PRO A O 1
ATOM 717 N N . THR A 1 89 ? 24.423 -2.847 -9.306 1.00 58.81 89 THR A N 1
ATOM 718 C CA . THR A 1 89 ? 25.431 -3.612 -8.596 1.00 58.81 89 THR A CA 1
ATOM 719 C C . THR A 1 89 ? 26.702 -3.418 -9.409 1.00 58.81 89 THR A C 1
ATOM 721 O O . THR A 1 89 ? 26.988 -4.186 -10.322 1.00 58.81 89 THR A O 1
ATOM 724 N N . MET A 1 90 ? 27.448 -2.350 -9.116 1.00 51.72 90 MET A N 1
ATOM 725 C CA . MET A 1 90 ? 28.818 -2.154 -9.544 1.00 51.72 90 MET A CA 1
ATOM 726 C C . MET A 1 90 ? 29.616 -3.175 -8.747 1.00 51.72 90 MET A C 1
ATOM 728 O O . MET A 1 90 ? 30.232 -2.909 -7.719 1.00 51.72 90 MET A O 1
ATOM 732 N N . MET A 1 91 ? 29.442 -4.426 -9.149 1.00 60.44 91 MET A N 1
ATOM 733 C CA . MET A 1 91 ? 30.116 -5.545 -8.556 1.00 60.44 91 MET A CA 1
ATOM 734 C C . MET A 1 91 ? 31.505 -5.579 -9.158 1.00 60.44 91 MET A C 1
ATOM 736 O O . MET A 1 91 ? 31.667 -5.492 -10.375 1.00 60.44 91 MET A O 1
ATOM 740 N N . LEU A 1 92 ? 32.510 -5.770 -8.309 1.00 66.00 92 LEU A N 1
ATOM 741 C CA . LEU A 1 92 ? 33.827 -6.155 -8.789 1.00 66.00 92 LEU A CA 1
ATOM 742 C C . LEU A 1 92 ? 33.677 -7.387 -9.692 1.00 66.00 92 LEU A C 1
ATOM 744 O O . LEU A 1 92 ? 33.003 -8.352 -9.310 1.00 66.00 92 LEU A O 1
ATOM 748 N N . ALA A 1 93 ? 34.343 -7.385 -10.848 1.00 68.88 93 ALA A N 1
ATOM 749 C CA . ALA A 1 93 ? 34.312 -8.501 -11.795 1.00 68.88 93 ALA A CA 1
ATOM 750 C C . ALA A 1 93 ? 34.634 -9.849 -11.117 1.00 68.88 93 ALA A C 1
ATOM 752 O O . ALA A 1 93 ? 34.036 -10.876 -11.431 1.00 68.88 93 ALA A O 1
ATOM 753 N N . SER A 1 94 ? 35.504 -9.839 -10.103 1.00 76.94 94 SER A N 1
ATOM 754 C CA . SER A 1 94 ? 35.848 -11.016 -9.300 1.00 76.94 94 SER A CA 1
ATOM 755 C C . SER A 1 94 ? 34.683 -11.561 -8.461 1.00 76.94 94 SER A C 1
ATOM 757 O O . SER A 1 94 ? 34.568 -12.776 -8.288 1.00 76.94 94 SER A O 1
ATOM 759 N N . LYS A 1 95 ? 33.795 -10.697 -7.953 1.00 76.50 95 LYS A N 1
ATOM 760 C CA . LYS A 1 95 ? 32.607 -11.090 -7.181 1.00 76.50 95 LYS A CA 1
ATOM 761 C C . LYS A 1 95 ? 31.527 -11.661 -8.105 1.00 76.50 95 LYS A C 1
ATOM 763 O O . LYS A 1 95 ? 30.969 -12.711 -7.790 1.00 76.50 95 LYS A O 1
ATOM 768 N N . ALA A 1 96 ? 31.328 -11.054 -9.278 1.00 76.81 96 ALA A N 1
ATOM 769 C CA . ALA A 1 96 ? 30.445 -11.583 -10.321 1.00 76.81 96 ALA A CA 1
ATOM 770 C C . ALA A 1 96 ? 30.922 -12.955 -10.842 1.00 76.81 96 ALA A C 1
ATOM 772 O O . ALA A 1 96 ? 30.144 -13.909 -10.881 1.00 76.81 96 ALA A O 1
ATOM 773 N N . ALA A 1 97 ? 32.220 -13.103 -11.141 1.00 78.50 97 ALA A N 1
ATOM 774 C CA . ALA A 1 97 ? 32.811 -14.369 -11.585 1.00 78.50 97 ALA A CA 1
ATOM 775 C C . ALA A 1 97 ? 32.686 -15.480 -10.529 1.00 78.50 97 ALA A C 1
ATOM 777 O O . ALA A 1 97 ? 32.413 -16.638 -10.857 1.00 78.50 97 ALA A O 1
ATOM 778 N N . ARG A 1 98 ? 32.843 -15.134 -9.245 1.00 79.31 98 ARG A N 1
ATOM 779 C CA . ARG A 1 98 ? 32.690 -16.077 -8.132 1.00 79.31 9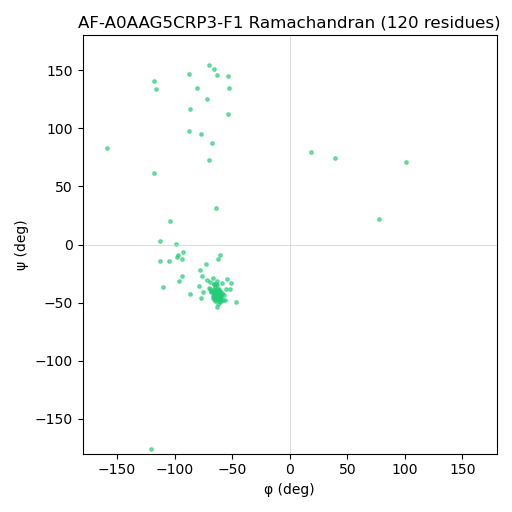8 ARG A CA 1
ATOM 780 C C . ARG A 1 98 ? 31.247 -16.568 -8.003 1.00 79.31 98 ARG A C 1
ATOM 782 O O . ARG A 1 98 ? 31.037 -17.775 -7.917 1.00 79.31 98 ARG A O 1
ATOM 789 N N . LEU A 1 99 ? 30.265 -15.665 -8.053 1.00 75.12 99 LEU A N 1
ATOM 790 C CA . LEU A 1 99 ? 28.844 -16.031 -8.044 1.00 75.12 99 LEU A CA 1
ATOM 791 C C . LEU A 1 99 ? 28.477 -16.914 -9.239 1.00 75.12 99 LEU A C 1
ATOM 793 O O . LEU A 1 99 ? 27.825 -17.939 -9.059 1.00 75.12 99 LEU A O 1
ATOM 797 N N . HIS A 1 100 ? 28.968 -16.584 -10.435 1.00 72.06 100 HIS A N 1
ATOM 798 C CA . HIS A 1 100 ? 28.751 -17.402 -11.627 1.00 72.06 100 HIS A CA 1
ATOM 799 C C . HIS A 1 100 ? 29.326 -18.822 -11.470 1.00 72.06 100 HIS A C 1
ATOM 801 O O . HIS A 1 100 ? 28.674 -19.801 -11.832 1.00 72.06 100 HIS A O 1
ATOM 807 N N . ARG A 1 101 ? 30.512 -18.968 -10.860 1.00 65.44 101 ARG A N 1
ATOM 808 C CA . ARG A 1 101 ? 31.122 -20.279 -10.572 1.00 65.44 101 ARG A CA 1
ATOM 809 C C . ARG A 1 101 ? 30.292 -21.105 -9.581 1.00 65.44 101 ARG A C 1
ATOM 811 O O . ARG A 1 101 ? 30.114 -22.302 -9.802 1.00 65.44 101 ARG A O 1
ATOM 818 N N . TYR A 1 102 ? 29.758 -20.479 -8.531 1.00 72.12 102 TYR A N 1
ATOM 819 C CA . TYR A 1 102 ? 28.881 -21.150 -7.564 1.00 72.12 102 TYR A CA 1
ATOM 820 C C . TYR A 1 102 ? 27.545 -21.569 -8.185 1.00 72.12 102 TYR A C 1
ATOM 822 O O . TYR A 1 102 ? 27.138 -22.717 -8.024 1.00 72.12 102 TYR A O 1
ATOM 830 N N . LEU A 1 103 ? 26.898 -20.684 -8.948 1.00 70.56 103 LEU A N 1
ATOM 831 C CA . LEU A 1 103 ? 25.633 -20.986 -9.624 1.00 70.56 103 LEU A CA 1
ATOM 832 C C . LEU A 1 103 ? 25.796 -22.118 -10.640 1.00 70.56 103 LEU A C 1
ATOM 834 O O . LEU A 1 103 ? 24.978 -23.032 -10.670 1.00 70.56 103 LEU A O 1
ATOM 838 N N . ARG A 1 104 ? 26.889 -22.124 -11.411 1.00 71.19 104 ARG A N 1
ATOM 839 C CA . ARG A 1 104 ? 27.184 -23.206 -12.359 1.00 71.19 104 ARG A CA 1
ATOM 840 C C . ARG A 1 104 ? 27.376 -24.553 -11.658 1.00 71.19 104 ARG A C 1
ATOM 842 O O . ARG A 1 104 ? 26.892 -25.563 -12.156 1.00 71.19 104 ARG A O 1
ATOM 849 N N . SER A 1 105 ? 28.025 -24.558 -10.493 1.00 70.69 105 SER A N 1
ATOM 850 C CA . SER A 1 105 ? 28.176 -25.760 -9.662 1.00 70.69 105 SER A CA 1
ATOM 851 C C . SER A 1 105 ? 26.830 -26.265 -9.127 1.00 70.69 105 SER A C 1
ATOM 853 O O . SER A 1 105 ? 26.536 -27.455 -9.205 1.00 70.69 105 SER A O 1
ATOM 855 N N . LEU A 1 106 ? 25.969 -25.362 -8.650 1.00 69.00 106 LEU A N 1
ATOM 856 C CA . LEU A 1 106 ? 24.645 -25.714 -8.128 1.00 69.00 106 LEU A CA 1
ATOM 857 C C . LEU A 1 106 ? 23.697 -26.219 -9.219 1.00 69.00 106 LEU A C 1
ATOM 859 O O . LEU A 1 106 ? 22.997 -27.204 -9.003 1.00 69.00 106 L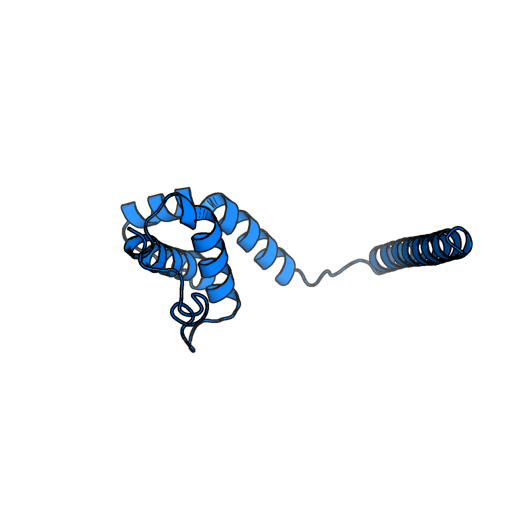EU A O 1
ATOM 863 N N . ILE A 1 107 ? 23.707 -25.594 -10.399 1.00 67.25 107 ILE A N 1
ATOM 864 C CA . ILE A 1 107 ? 22.933 -26.056 -11.558 1.00 67.25 107 ILE A CA 1
ATOM 865 C C . ILE A 1 107 ? 23.398 -27.457 -11.963 1.00 67.25 107 ILE A C 1
ATOM 867 O O . ILE A 1 107 ? 22.571 -28.347 -12.137 1.00 67.25 107 ILE A O 1
ATOM 871 N N . TYR A 1 108 ? 24.712 -27.682 -12.041 1.00 64.19 108 TYR A N 1
ATOM 872 C CA . TYR A 1 108 ? 25.273 -28.996 -12.351 1.00 64.19 108 TYR A CA 1
ATOM 873 C C . TYR A 1 108 ? 24.862 -30.057 -11.317 1.00 64.19 108 TYR A C 1
ATOM 875 O O . TYR A 1 108 ? 24.391 -31.133 -11.684 1.00 64.19 108 TYR A O 1
ATOM 883 N N . TYR A 1 109 ? 24.944 -29.728 -10.025 1.00 66.44 109 TYR A N 1
ATOM 884 C CA . TYR A 1 109 ? 24.507 -30.604 -8.939 1.00 66.44 109 TYR A CA 1
ATOM 885 C C . TYR A 1 109 ? 23.006 -30.928 -9.017 1.00 66.44 109 TYR A C 1
ATOM 887 O O . TYR A 1 109 ? 22.609 -32.082 -8.853 1.00 66.44 109 TYR A O 1
ATOM 895 N N . PHE A 1 110 ? 22.163 -29.937 -9.316 1.00 61.25 110 PHE A N 1
ATOM 896 C CA . PHE A 1 110 ? 20.721 -30.135 -9.446 1.00 61.25 110 PHE A CA 1
ATOM 897 C C . PHE A 1 110 ? 20.361 -30.973 -10.681 1.00 61.25 110 PHE A C 1
ATOM 899 O O . PHE A 1 110 ? 19.520 -31.864 -10.588 1.00 61.25 110 PHE A O 1
ATOM 906 N N . CYS A 1 111 ? 21.033 -30.753 -11.815 1.00 54.28 111 CYS A N 1
ATOM 907 C CA . CYS A 1 111 ? 20.869 -31.561 -13.025 1.00 54.28 111 CYS A CA 1
ATOM 908 C C . CYS A 1 111 ? 21.228 -33.031 -12.783 1.00 54.28 111 CYS A C 1
A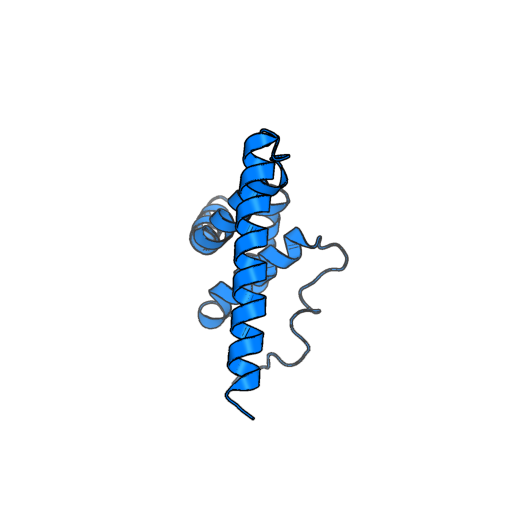TOM 910 O O . CYS A 1 111 ? 20.442 -33.911 -13.134 1.00 54.28 111 CYS A O 1
ATOM 912 N N . ILE A 1 112 ? 22.360 -33.306 -12.128 1.00 67.69 112 ILE A N 1
ATOM 913 C CA . ILE A 1 112 ? 22.762 -34.679 -11.790 1.00 67.69 112 ILE A CA 1
ATOM 914 C C . ILE A 1 112 ? 21.769 -35.312 -10.820 1.00 67.69 112 ILE A C 1
ATOM 916 O O . ILE A 1 112 ? 21.333 -36.440 -11.033 1.00 67.69 112 ILE A O 1
ATOM 920 N N . ARG A 1 113 ? 21.366 -34.593 -9.767 1.00 64.75 113 ARG A N 1
ATOM 921 C CA . ARG A 1 113 ? 20.442 -35.134 -8.766 1.00 64.75 113 ARG A CA 1
ATOM 922 C C . ARG A 1 113 ? 19.062 -35.423 -9.356 1.00 64.75 113 ARG A C 1
ATOM 924 O O . ARG A 1 113 ? 18.466 -36.442 -9.020 1.00 64.75 113 ARG A O 1
ATOM 931 N N . LYS A 1 114 ? 18.576 -34.587 -10.278 1.00 60.66 114 LYS A N 1
ATOM 932 C CA . LYS A 1 114 ? 17.320 -34.829 -11.000 1.00 60.66 114 LYS A CA 1
ATOM 933 C C . LYS A 1 114 ? 17.427 -36.038 -11.940 1.00 60.66 114 LYS A C 1
ATOM 935 O O . LYS A 1 114 ? 16.496 -36.834 -11.989 1.00 60.66 114 LYS A O 1
ATOM 940 N N . ALA A 1 115 ? 18.561 -36.213 -12.624 1.00 59.66 115 ALA A N 1
ATOM 941 C CA . ALA A 1 115 ? 18.819 -37.388 -13.462 1.00 59.66 115 ALA A CA 1
ATOM 942 C C . ALA A 1 115 ? 18.911 -38.686 -12.638 1.00 59.66 115 ALA A C 1
ATOM 944 O O . ALA A 1 115 ? 18.330 -39.698 -13.022 1.00 59.66 115 ALA A O 1
ATOM 945 N N . TYR A 1 116 ? 19.563 -38.645 -11.472 1.00 63.47 116 TYR A N 1
ATOM 946 C CA . TYR A 1 116 ? 19.658 -39.786 -10.559 1.00 63.47 116 TYR A CA 1
ATOM 947 C C . TYR A 1 116 ? 18.286 -40.204 -10.010 1.00 63.47 116 TYR A C 1
ATOM 949 O O . TYR A 1 116 ? 17.946 -41.382 -10.031 1.00 63.47 116 TYR A O 1
ATOM 957 N N . ILE A 1 117 ? 17.460 -39.239 -9.589 1.00 60.16 117 ILE A N 1
ATOM 958 C CA . ILE A 1 117 ? 16.102 -39.512 -9.093 1.00 60.16 117 ILE A CA 1
ATOM 959 C C . ILE A 1 117 ? 15.221 -40.114 -10.200 1.00 60.16 117 ILE A C 1
ATOM 961 O O . ILE A 1 117 ? 14.515 -41.085 -9.949 1.00 60.16 117 ILE A O 1
ATOM 965 N N . LEU A 1 118 ? 15.289 -39.594 -11.430 1.00 58.44 118 LEU A N 1
ATOM 966 C CA . LEU A 1 118 ? 14.520 -40.128 -12.564 1.00 58.44 118 LEU A CA 1
ATOM 967 C C . LEU A 1 118 ? 14.960 -41.539 -12.983 1.00 58.44 118 LEU A C 1
ATOM 969 O O . LEU A 1 118 ? 14.140 -42.303 -13.479 1.00 58.44 118 LEU A O 1
ATOM 973 N N . SER A 1 119 ? 16.227 -41.899 -12.765 1.00 58.38 119 SER A N 1
ATOM 974 C CA . SER A 1 119 ? 16.741 -43.244 -13.050 1.00 58.38 119 SER A CA 1
ATOM 975 C C . SER A 1 119 ? 16.352 -44.286 -11.997 1.00 58.38 119 SER A C 1
ATOM 977 O O . SER A 1 119 ? 16.390 -45.472 -12.304 1.00 58.38 119 SER A O 1
ATOM 979 N N . HIS A 1 120 ? 16.020 -43.870 -10.771 1.00 57.03 120 HIS A N 1
ATOM 980 C CA . HIS A 1 120 ? 15.686 -44.770 -9.658 1.00 57.03 120 HIS A CA 1
ATOM 981 C C . HIS A 1 120 ? 14.174 -44.980 -9.458 1.00 57.03 120 HIS A C 1
ATOM 983 O O . HIS A 1 120 ? 13.783 -45.832 -8.667 1.00 57.03 120 HIS A O 1
ATOM 989 N N . TYR A 1 121 ? 13.340 -44.206 -10.161 1.00 52.28 121 TYR A N 1
ATOM 990 C CA . TYR A 1 121 ? 11.875 -44.325 -10.185 1.00 52.28 121 TYR A CA 1
ATOM 991 C C . TYR A 1 121 ? 11.348 -44.986 -11.476 1.00 52.28 121 TYR A C 1
ATOM 993 O O . TYR A 1 121 ? 10.181 -44.805 -11.825 1.00 52.28 121 TYR A O 1
ATOM 1001 N N . ARG A 1 122 ? 12.202 -45.726 -12.194 1.00 48.34 122 ARG A N 1
ATOM 1002 C CA . ARG A 1 122 ? 11.820 -46.525 -13.364 1.00 48.34 122 ARG A CA 1
ATOM 1003 C C . ARG A 1 122 ? 11.849 -48.010 -13.039 1.00 48.34 122 ARG A C 1
ATOM 1005 O O . ARG A 1 122 ? 12.806 -48.421 -12.351 1.00 48.34 122 ARG A O 1
#

Solvent-accessible surface area (backbone atoms only — not comparable to full-atom values): 7271 Å² total; per-residue (Å²): 134,79,90,66,90,77,67,68,69,69,60,83,72,53,53,97,83,55,48,72,71,38,46,50,42,26,50,55,47,41,70,74,37,61,92,80,42,60,66,87,60,38,54,62,49,19,50,52,46,21,38,32,76,71,72,64,55,84,71,61,67,72,59,46,54,51,44,48,68,78,35,44,77,56,50,54,53,51,52,52,51,54,53,57,72,70,45,76,77,83,59,56,68,69,57,53,53,49,52,50,54,52,51,53,51,51,51,51,52,50,53,51,52,53,52,52,53,59,65,72,75,106

Sequence (122 aa):
RNAGWTANPAHARFTPYDTDSLWNLKKWFMELHKDTIPEAELVPLAQAFANVEAQGCCYGQELMDLLKHLGEPIARVYRNLKHNKYTPTMMLASKAARLHRYLRSLIYYFCIRKAYILSHYR

pLDDT: mean 74.3, std 16.04, range [31.62, 93.81]

Secondary structure (DSSP, 8-state):
----S-S-TTTTT--TT--HHHHHHHHHHHHHHTTTS-HHHHHHHHHHHHIIIII-----HHHHHHHHHHHHHHHHHHHHHHHHHH------HHHHHHHHHHHHHHHHHHHHHHHHHHHH--